Protein AF-A0A5N9H5L7-F1 (afdb_monomer_lite)

Radius of gyration: 17.36 Å; chains: 1; bounding box: 37×31×48 Å

Structure (mmCIF, N/CA/C/O backbone):
data_AF-A0A5N9H5L7-F1
#
_entry.id   AF-A0A5N9H5L7-F1
#
loop_
_atom_site.group_PDB
_atom_site.id
_atom_site.type_symbol
_atom_site.label_atom_id
_atom_site.label_alt_id
_atom_site.label_comp_id
_atom_site.label_asym_id
_atom_site.label_entity_id
_atom_site.label_seq_id
_atom_site.pdbx_PDB_ins_code
_atom_site.Cartn_x
_atom_site.Cartn_y
_atom_site.Cartn_z
_atom_site.occupancy
_atom_site.B_iso_or_equiv
_atom_site.auth_seq_id
_atom_site.auth_comp_id
_atom_site.auth_asym_id
_atom_site.auth_atom_id
_atom_site.pdbx_PDB_model_num
ATOM 1 N N . MET A 1 1 ? -10.518 20.372 29.450 1.00 62.09 1 MET A N 1
ATOM 2 C CA . MET A 1 1 ? -9.332 19.900 28.696 1.00 62.09 1 MET A CA 1
ATOM 3 C C . MET A 1 1 ? -9.113 18.381 28.772 1.00 62.09 1 MET A C 1
ATOM 5 O O . MET A 1 1 ? -8.501 17.840 27.867 1.00 62.09 1 MET A O 1
ATOM 9 N N . THR A 1 2 ? -9.631 17.652 29.771 1.00 62.22 2 THR A N 1
ATOM 10 C CA . THR A 1 2 ? -9.584 16.168 29.820 1.00 62.22 2 THR A CA 1
ATOM 11 C C . THR A 1 2 ? -10.637 15.484 28.934 1.00 62.22 2 THR A C 1
ATOM 13 O O . THR A 1 2 ? -10.376 14.418 28.382 1.00 62.22 2 THR A O 1
ATOM 16 N N . SER A 1 3 ? -11.798 16.121 28.738 1.00 71.31 3 SER A N 1
ATOM 17 C CA . SER A 1 3 ? -12.898 15.597 27.910 1.00 71.31 3 SER A CA 1
ATOM 18 C C . SER A 1 3 ? -12.521 15.408 26.437 1.00 71.31 3 SER A C 1
ATOM 20 O O . SER A 1 3 ? -12.927 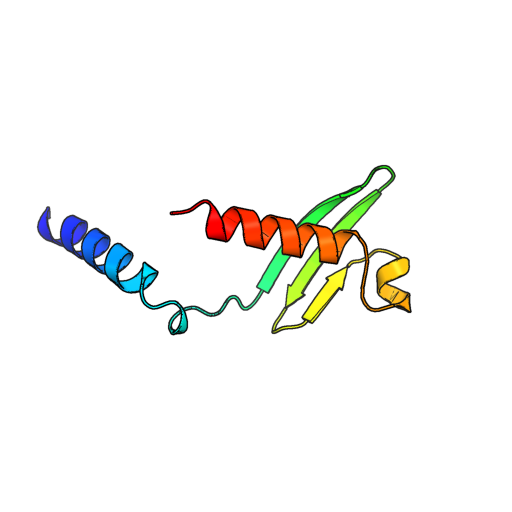14.424 25.825 1.00 71.31 3 SER A O 1
ATOM 22 N N . ASP A 1 4 ? -11.724 16.314 25.861 1.00 80.81 4 ASP A N 1
ATOM 23 C CA . ASP A 1 4 ? -11.360 16.248 24.439 1.00 80.81 4 ASP A CA 1
ATOM 24 C C . ASP A 1 4 ? -10.435 15.066 24.139 1.00 80.81 4 ASP A C 1
ATOM 26 O O . ASP A 1 4 ? -10.575 14.395 23.118 1.00 80.81 4 ASP A O 1
ATOM 30 N N . ALA A 1 5 ? -9.506 14.762 25.050 1.00 88.31 5 ALA A N 1
ATOM 31 C CA . ALA A 1 5 ? -8.617 13.616 24.907 1.00 88.31 5 ALA A CA 1
ATOM 32 C C . ALA A 1 5 ? -9.393 12.292 24.972 1.00 88.31 5 ALA A C 1
ATOM 34 O O . ALA A 1 5 ? -9.201 11.444 24.102 1.00 88.31 5 ALA A O 1
ATOM 35 N N . ILE A 1 6 ? -10.307 12.156 25.940 1.00 89.44 6 ILE A N 1
ATOM 36 C CA . ILE A 1 6 ? -11.179 10.979 26.082 1.00 89.44 6 ILE A CA 1
ATOM 37 C C . ILE A 1 6 ? -12.056 10.812 24.836 1.00 89.44 6 ILE A C 1
ATOM 39 O O . ILE A 1 6 ? -12.106 9.725 24.262 1.00 89.44 6 ILE A O 1
ATOM 43 N N . GLY A 1 7 ? -12.668 11.898 24.356 1.00 93.81 7 GLY A N 1
ATOM 44 C CA . GLY A 1 7 ? -13.499 11.869 23.154 1.00 93.81 7 GLY A CA 1
ATOM 45 C C . GLY A 1 7 ? -12.736 11.438 21.896 1.00 93.81 7 GLY A C 1
ATOM 46 O O . GLY A 1 7 ? -13.285 10.714 21.068 1.00 93.81 7 GLY A O 1
ATOM 47 N N . ARG A 1 8 ? -11.459 11.824 21.746 1.00 94.31 8 ARG A N 1
ATOM 48 C CA . ARG A 1 8 ? -10.612 11.346 20.633 1.00 94.31 8 ARG A CA 1
ATOM 49 C C . ARG A 1 8 ? -10.318 9.851 20.731 1.00 94.31 8 ARG A C 1
ATOM 51 O O . ARG A 1 8 ? -10.360 9.182 19.706 1.00 94.31 8 ARG A O 1
ATOM 58 N N . VAL A 1 9 ? -10.049 9.332 21.930 1.00 94.31 9 VAL A N 1
ATOM 59 C CA . VAL A 1 9 ? -9.798 7.894 22.139 1.00 94.31 9 VAL A CA 1
ATOM 60 C C . VAL A 1 9 ? -11.053 7.075 21.832 1.00 94.31 9 VAL A C 1
ATOM 62 O O . VAL A 1 9 ? -10.975 6.104 21.088 1.00 94.31 9 VAL A O 1
ATOM 65 N N . GLN A 1 10 ? -12.222 7.499 22.321 1.00 95.19 10 GLN A N 1
ATOM 66 C CA . GLN A 1 10 ? -13.496 6.829 22.028 1.00 95.19 10 GLN A CA 1
ATOM 67 C C . GLN A 1 10 ? -13.801 6.808 20.527 1.00 95.19 10 GLN A C 1
ATOM 69 O O . GLN A 1 10 ? -14.174 5.769 19.989 1.00 95.19 10 GLN A O 1
ATOM 74 N N . LYS A 1 11 ? -13.586 7.934 19.834 1.00 95.31 11 LYS A N 1
ATOM 75 C CA . LYS A 1 11 ? -13.738 8.003 18.376 1.00 95.31 11 LYS A CA 1
ATOM 76 C C . LYS A 1 11 ? -12.741 7.105 17.651 1.00 95.31 11 LYS A C 1
ATOM 78 O O . LYS A 1 11 ? -13.130 6.456 16.696 1.00 95.31 11 LYS A O 1
ATOM 83 N N . ALA A 1 12 ? -11.486 7.037 18.094 1.00 94.44 12 ALA A N 1
ATOM 84 C CA . ALA A 1 12 ? -10.495 6.153 17.483 1.00 94.44 12 ALA A CA 1
ATOM 85 C C . ALA A 1 12 ? -10.916 4.675 17.571 1.00 94.44 12 ALA A C 1
ATOM 87 O O . ALA A 1 12 ? -10.867 3.984 16.560 1.00 94.44 12 ALA A O 1
ATOM 88 N N . LEU A 1 13 ? -11.405 4.231 18.737 1.00 92.50 13 LEU A N 1
ATOM 89 C CA . LEU A 1 13 ? -11.932 2.872 18.940 1.00 92.50 13 LEU A CA 1
ATOM 90 C C . LEU A 1 13 ? -13.201 2.597 18.120 1.00 92.50 13 LEU A C 1
ATOM 92 O O . LEU A 1 13 ? -13.382 1.504 17.591 1.00 92.50 13 LEU A O 1
ATOM 96 N N . GLN A 1 14 ? -14.091 3.586 17.999 1.00 94.56 14 GLN A N 1
ATOM 97 C CA . GLN A 1 14 ? -15.249 3.467 17.116 1.00 94.56 14 GLN A CA 1
ATOM 98 C C . GLN A 1 14 ? -14.795 3.293 15.660 1.00 94.56 14 GLN A C 1
ATOM 100 O O . GLN A 1 14 ? -15.221 2.368 14.979 1.00 94.56 14 GLN A O 1
ATOM 105 N N . TYR A 1 15 ? -13.906 4.167 15.186 1.00 94.50 15 TYR A N 1
ATOM 106 C CA . TYR A 1 15 ? -13.520 4.222 13.778 1.00 94.50 15 TYR A CA 1
ATOM 107 C C . TYR A 1 15 ? -12.677 3.014 13.359 1.00 94.50 15 TYR A C 1
ATOM 109 O O . TYR A 1 15 ? -12.724 2.629 12.196 1.00 94.50 15 TYR A O 1
ATOM 117 N N . SER A 1 16 ? -11.948 2.380 14.286 1.00 91.19 16 SER A N 1
ATOM 118 C CA . SER A 1 16 ? -11.243 1.123 14.006 1.00 91.19 16 SER A CA 1
ATOM 119 C C . SER A 1 16 ? -12.191 -0.050 13.734 1.00 91.19 16 SER A C 1
ATOM 121 O O . SER A 1 16 ? -11.776 -1.024 13.118 1.00 91.19 16 SER A O 1
ATOM 123 N N . SER A 1 17 ? -13.459 0.050 14.149 1.00 91.56 17 SER A N 1
ATOM 124 C CA . SER A 1 17 ? -14.501 -0.954 13.887 1.00 91.56 17 SER A CA 1
ATOM 125 C C . SER A 1 17 ? -15.338 -0.654 12.629 1.00 91.56 17 SER A C 1
ATOM 127 O O . SER A 1 17 ? -16.235 -1.427 12.304 1.00 91.56 17 SER A O 1
ATOM 129 N N . GLU A 1 18 ? -15.057 0.451 11.926 1.00 94.62 18 GLU A N 1
ATOM 130 C CA . GLU A 1 18 ? -15.787 0.949 10.744 1.00 94.62 18 GLU A CA 1
ATOM 131 C C . GLU A 1 18 ? -14.837 1.033 9.519 1.00 94.62 18 GLU A C 1
ATOM 133 O O . GLU A 1 18 ? -14.545 2.130 9.020 1.00 94.62 18 GLU A O 1
ATOM 138 N N . PRO A 1 19 ? -14.270 -0.099 9.046 1.00 88.62 19 PRO A N 1
ATOM 139 C CA . PRO A 1 19 ? -13.212 -0.104 8.029 1.00 88.62 19 PRO A CA 1
ATOM 140 C C . PRO A 1 19 ? -13.640 0.513 6.689 1.00 88.62 19 PRO A C 1
ATOM 142 O O . PRO A 1 19 ? -12.806 1.068 5.975 1.00 88.62 19 PRO A O 1
ATOM 145 N N . GLU A 1 20 ? -14.933 0.494 6.357 1.00 93.19 20 GLU A N 1
ATOM 146 C CA . GLU A 1 20 ? -15.500 1.101 5.148 1.00 93.19 20 GLU A CA 1
ATOM 147 C C . GLU A 1 20 ? -15.314 2.624 5.075 1.00 93.19 20 GLU A C 1
ATOM 149 O O . GLU A 1 20 ? -15.440 3.225 4.007 1.00 93.19 20 GLU A O 1
ATOM 154 N N . ARG A 1 21 ? -14.992 3.267 6.202 1.00 94.00 21 ARG A N 1
ATOM 155 C CA . ARG A 1 21 ? -14.743 4.711 6.267 1.00 94.00 21 ARG A CA 1
ATOM 156 C C . ARG A 1 21 ? -13.344 5.108 5.822 1.00 94.00 21 ARG A C 1
ATOM 158 O O . ARG A 1 21 ? -13.079 6.301 5.656 1.00 94.00 21 ARG A O 1
ATOM 165 N N . VAL A 1 22 ? -12.448 4.142 5.638 1.00 89.50 22 VAL A N 1
ATOM 166 C CA . VAL A 1 22 ? -11.053 4.382 5.279 1.00 89.50 22 VAL A CA 1
ATOM 167 C C . VAL A 1 22 ? -10.755 3.744 3.928 1.00 89.50 22 VAL A C 1
ATOM 169 O O . VAL A 1 22 ? -11.022 2.574 3.693 1.00 89.50 22 VAL A O 1
ATOM 172 N N . SER A 1 23 ? -10.146 4.522 3.033 1.00 87.50 23 SER A N 1
ATOM 173 C CA . SER A 1 23 ? -9.571 4.013 1.787 1.00 87.50 23 SER A CA 1
ATOM 174 C C . SER A 1 23 ? -8.093 4.376 1.719 1.00 87.50 23 SER A C 1
ATOM 176 O O . SER A 1 23 ? -7.708 5.538 1.879 1.00 87.50 23 SER A O 1
ATOM 178 N N . VAL A 1 24 ? -7.249 3.376 1.470 1.00 86.25 24 VAL A N 1
ATOM 179 C CA . VAL A 1 24 ? -5.824 3.595 1.211 1.00 86.25 24 VAL A CA 1
ATOM 180 C C . VAL A 1 24 ? -5.666 3.923 -0.269 1.00 86.25 24 VAL A C 1
ATOM 182 O O . VAL A 1 24 ? -5.821 3.056 -1.123 1.00 86.25 24 VAL A O 1
ATOM 185 N N . LYS A 1 25 ? -5.383 5.191 -0.585 1.00 89.88 25 LYS A N 1
ATOM 186 C CA . LYS A 1 25 ? -5.221 5.643 -1.979 1.00 89.88 25 LYS A CA 1
ATOM 187 C C . LYS A 1 25 ? -3.865 5.275 -2.563 1.00 89.88 25 LYS A C 1
ATOM 189 O O . LYS A 1 25 ? -3.777 4.853 -3.715 1.00 89.88 25 LYS A O 1
ATOM 194 N N . THR A 1 26 ? -2.811 5.455 -1.775 1.00 92.56 26 THR A N 1
ATOM 195 C CA . THR A 1 26 ? -1.440 5.233 -2.224 1.00 92.56 26 THR A CA 1
ATOM 196 C C . THR A 1 26 ? -0.590 4.690 -1.087 1.00 92.56 26 THR A C 1
ATOM 198 O O . THR A 1 26 ? -0.716 5.134 0.052 1.00 92.56 26 THR A O 1
ATOM 201 N N . PHE A 1 27 ? 0.282 3.746 -1.415 1.00 91.94 27 PHE A N 1
ATOM 202 C CA . PHE A 1 27 ? 1.317 3.217 -0.537 1.00 91.94 27 PHE A CA 1
ATOM 203 C C . PHE A 1 27 ? 2.608 3.069 -1.343 1.00 91.94 27 PHE A C 1
ATOM 205 O O . PHE A 1 27 ? 2.561 2.688 -2.510 1.00 91.94 27 PHE A O 1
ATOM 212 N N . SER A 1 28 ? 3.752 3.356 -0.730 1.00 95.19 28 SER A N 1
ATOM 213 C CA . SER A 1 28 ? 5.070 3.181 -1.339 1.00 95.19 28 SER A CA 1
ATOM 214 C C . SER A 1 28 ? 6.005 2.486 -0.361 1.00 95.19 28 SER A C 1
ATOM 216 O O . SER A 1 28 ? 6.070 2.871 0.807 1.00 95.19 28 SER A O 1
ATOM 218 N N . ALA A 1 29 ? 6.763 1.512 -0.848 1.00 95.62 29 ALA A N 1
ATOM 219 C CA . ALA A 1 29 ? 7.791 0.823 -0.089 1.00 95.62 29 ALA A CA 1
ATOM 220 C C . ALA A 1 29 ? 9.090 0.726 -0.883 1.00 95.62 29 ALA A C 1
ATOM 222 O O . ALA A 1 29 ? 9.095 0.436 -2.082 1.00 95.62 29 ALA A O 1
ATOM 223 N N . THR A 1 30 ? 10.192 0.892 -0.161 1.00 97.31 30 THR A N 1
ATOM 224 C CA . THR A 1 30 ? 11.524 0.505 -0.610 1.00 97.31 30 THR A CA 1
ATOM 225 C C . THR A 1 30 ? 11.757 -0.939 -0.187 1.00 97.31 30 THR A C 1
ATOM 227 O O . THR A 1 30 ? 11.738 -1.254 1.000 1.00 97.31 30 THR A O 1
ATOM 230 N N . PHE A 1 31 ? 11.946 -1.823 -1.157 1.00 96.19 31 PHE A N 1
ATOM 231 C CA . PHE A 1 31 ? 12.195 -3.241 -0.949 1.00 96.19 31 PHE A CA 1
ATOM 232 C C . PHE A 1 31 ? 13.666 -3.545 -1.229 1.00 96.19 31 PHE A C 1
ATOM 234 O O . PHE A 1 31 ? 14.125 -3.435 -2.367 1.00 96.19 31 PHE A O 1
ATOM 241 N N . GLU A 1 32 ? 14.404 -3.962 -0.207 1.00 96.81 32 GLU A N 1
ATOM 242 C CA . GLU A 1 32 ? 15.790 -4.404 -0.353 1.00 96.81 32 GLU A CA 1
ATOM 243 C C . GLU A 1 32 ? 15.821 -5.877 -0.771 1.00 96.81 32 GLU A C 1
ATOM 245 O O . GLU A 1 32 ? 15.606 -6.785 0.030 1.00 96.81 32 GLU A O 1
ATOM 250 N N . GLY A 1 33 ? 16.039 -6.117 -2.063 1.00 91.81 33 GLY A N 1
ATOM 251 C CA . GLY A 1 33 ? 16.289 -7.453 -2.585 1.00 91.81 33 GLY A CA 1
ATOM 252 C C . GLY A 1 33 ? 17.765 -7.832 -2.465 1.00 91.81 33 GLY A C 1
ATOM 253 O O . GLY A 1 33 ? 18.634 -6.986 -2.282 1.00 91.81 33 GLY A O 1
ATOM 254 N N . ASN A 1 34 ? 18.071 -9.113 -2.680 1.00 91.94 34 ASN A N 1
ATOM 255 C CA . ASN A 1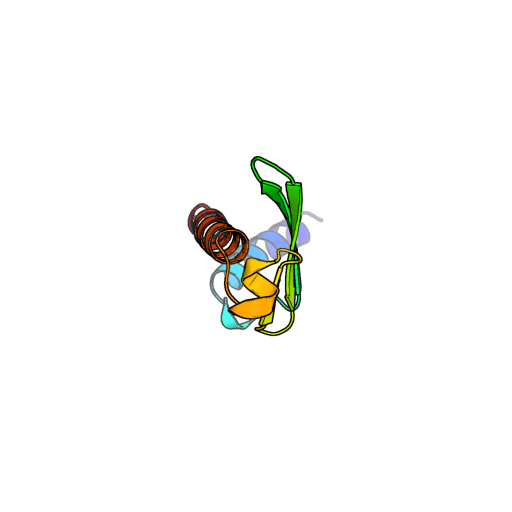 34 ? 19.438 -9.646 -2.561 1.00 91.94 34 ASN A CA 1
ATOM 256 C C . ASN A 1 34 ? 20.481 -8.948 -3.454 1.00 91.94 34 ASN A C 1
ATOM 258 O O . ASN A 1 34 ? 21.678 -9.035 -3.191 1.00 91.94 34 ASN A O 1
ATOM 262 N N . HIS A 1 35 ? 20.047 -8.316 -4.546 1.00 89.56 35 HIS A N 1
ATOM 263 C CA . HIS A 1 35 ? 20.940 -7.751 -5.561 1.00 89.56 35 HIS A CA 1
ATOM 264 C C . HIS A 1 35 ? 20.629 -6.298 -5.914 1.00 89.56 35 HIS A C 1
ATOM 266 O O . HIS A 1 35 ? 21.383 -5.674 -6.659 1.00 89.56 35 HIS A O 1
ATOM 272 N N . SER A 1 36 ? 19.489 -5.766 -5.478 1.00 94.31 36 SER A N 1
ATOM 273 C CA . SER A 1 36 ? 18.996 -4.457 -5.899 1.00 94.31 36 SER A CA 1
ATOM 274 C C . SER A 1 36 ? 17.906 -3.969 -4.960 1.00 94.31 36 SER A C 1
ATOM 276 O O . SER A 1 36 ? 17.194 -4.760 -4.344 1.00 94.31 36 SER A O 1
ATOM 278 N N . ILE A 1 37 ? 17.757 -2.651 -4.910 1.00 97.12 37 ILE A N 1
ATOM 279 C CA . ILE A 1 37 ? 16.651 -1.992 -4.230 1.00 97.12 37 ILE A CA 1
ATOM 280 C C . ILE A 1 37 ? 15.524 -1.778 -5.237 1.00 97.12 37 ILE A C 1
ATOM 282 O O . ILE A 1 37 ? 15.748 -1.316 -6.359 1.00 97.12 37 ILE A O 1
ATOM 286 N N . HIS A 1 38 ? 14.308 -2.110 -4.825 1.00 97.06 38 HIS A N 1
ATOM 287 C CA . HIS A 1 38 ? 13.112 -1.993 -5.635 1.00 97.06 38 HIS A CA 1
ATOM 288 C C . HIS A 1 38 ? 12.123 -1.031 -5.006 1.00 97.06 38 HIS A C 1
ATOM 290 O O . HIS A 1 38 ? 11.868 -1.078 -3.809 1.00 97.06 38 HIS A O 1
ATOM 296 N N . GLU A 1 39 ? 11.529 -0.184 -5.831 1.00 97.81 39 GLU A N 1
ATOM 297 C CA . GLU A 1 39 ? 10.394 0.625 -5.418 1.00 97.81 39 GLU A CA 1
ATOM 298 C C . GLU A 1 39 ? 9.113 -0.142 -5.743 1.00 97.81 39 GLU A C 1
ATOM 300 O O . GLU A 1 39 ? 8.933 -0.617 -6.872 1.00 97.81 39 GLU A O 1
ATOM 305 N N . VAL A 1 40 ? 8.255 -0.303 -4.737 1.00 97.62 40 VAL A N 1
ATOM 306 C CA . VAL A 1 40 ? 6.933 -0.918 -4.850 1.00 97.62 40 VAL A CA 1
ATOM 307 C C . VAL A 1 40 ? 5.892 0.135 -4.506 1.00 97.62 40 VAL A C 1
ATOM 309 O O . VAL A 1 40 ? 5.932 0.706 -3.420 1.00 97.62 40 VAL A O 1
ATOM 312 N N . ILE A 1 41 ? 4.948 0.373 -5.412 1.00 97.12 41 ILE A N 1
ATOM 313 C CA . ILE A 1 41 ? 3.891 1.370 -5.233 1.00 97.12 41 ILE A CA 1
ATOM 314 C C . ILE A 1 41 ? 2.543 0.689 -5.415 1.00 97.12 41 ILE A C 1
ATOM 316 O O . ILE A 1 41 ? 2.335 -0.024 -6.393 1.00 97.12 41 ILE A O 1
ATOM 320 N N . TYR A 1 42 ? 1.617 0.947 -4.505 1.00 95.19 42 TYR A N 1
ATOM 321 C CA . TYR A 1 42 ? 0.193 0.733 -4.711 1.00 95.19 42 TYR A CA 1
ATOM 322 C C . TYR A 1 42 ? -0.459 2.089 -4.950 1.00 95.19 42 TYR A C 1
ATOM 324 O O . TYR A 1 42 ? -0.251 3.009 -4.163 1.00 95.19 42 TYR A O 1
ATOM 332 N N . ASN A 1 43 ? -1.220 2.236 -6.027 1.00 94.62 43 ASN A N 1
ATOM 333 C CA . ASN A 1 43 ? -1.906 3.474 -6.370 1.00 94.62 43 ASN A CA 1
ATOM 334 C C . ASN A 1 43 ? -3.282 3.158 -6.957 1.00 94.62 43 ASN A C 1
ATOM 336 O O . ASN A 1 43 ? -3.349 2.545 -8.019 1.00 94.62 43 ASN A O 1
ATOM 340 N N . HIS A 1 44 ? -4.349 3.577 -6.267 1.00 87.44 44 HIS A N 1
ATOM 341 C CA . HIS A 1 44 ? -5.750 3.362 -6.656 1.00 87.44 44 HIS A CA 1
ATOM 342 C C . HIS A 1 44 ? -5.986 1.955 -7.241 1.00 87.44 44 HIS A C 1
ATOM 344 O O . HIS A 1 44 ? -6.302 1.823 -8.415 1.00 87.44 44 HIS A O 1
ATOM 350 N N . GLU A 1 45 ? -5.783 0.910 -6.429 1.00 86.44 45 GLU A N 1
ATOM 351 C CA . GLU A 1 45 ? -5.992 -0.512 -6.791 1.00 86.44 45 GLU A CA 1
ATOM 352 C C . GLU A 1 45 ? -4.918 -1.155 -7.679 1.00 86.44 45 GLU A C 1
ATOM 354 O O . GLU A 1 45 ? -4.911 -2.374 -7.865 1.00 86.44 45 GLU A O 1
ATOM 359 N N . HIS A 1 46 ? -3.939 -0.385 -8.153 1.00 92.56 46 HIS A N 1
ATOM 360 C CA . HIS A 1 46 ? -2.866 -0.906 -8.990 1.00 92.56 46 HIS A CA 1
ATOM 361 C C . HIS A 1 46 ? -1.546 -1.001 -8.240 1.00 92.56 46 HIS A C 1
ATOM 363 O O . HIS A 1 46 ? -1.022 -0.014 -7.727 1.00 92.56 46 HIS A O 1
ATOM 369 N N . TRP A 1 47 ? -0.966 -2.197 -8.243 1.00 95.81 47 TRP A N 1
ATOM 370 C CA . TRP A 1 47 ? 0.421 -2.393 -7.848 1.00 95.81 47 TRP A CA 1
ATOM 371 C C . TRP A 1 47 ? 1.354 -2.001 -8.985 1.00 95.81 47 TRP A C 1
ATOM 373 O O . TRP A 1 47 ? 1.014 -2.135 -10.154 1.00 95.81 47 TRP A O 1
ATOM 383 N N . THR A 1 48 ? 2.551 -1.549 -8.646 1.00 97.19 48 THR A N 1
ATOM 384 C CA . THR A 1 48 ? 3.675 -1.420 -9.564 1.00 97.19 48 THR A CA 1
ATOM 385 C C . THR A 1 48 ? 4.963 -1.744 -8.824 1.00 97.19 48 THR A C 1
ATOM 387 O O . THR A 1 48 ? 5.083 -1.529 -7.618 1.00 97.19 48 THR A O 1
ATOM 390 N N . CYS A 1 49 ? 5.931 -2.290 -9.549 1.00 97.50 49 CYS A N 1
ATOM 391 C CA . CYS A 1 49 ? 7.287 -2.466 -9.059 1.00 97.50 49 CYS A CA 1
ATOM 392 C C . CYS A 1 49 ? 8.265 -2.159 -10.190 1.00 97.50 49 CYS A C 1
ATOM 394 O O . CYS A 1 49 ? 8.029 -2.546 -11.335 1.00 97.50 49 CYS A O 1
ATOM 396 N N . ASN A 1 50 ? 9.380 -1.504 -9.870 1.00 96.81 50 ASN A N 1
ATOM 397 C CA . ASN A 1 50 ? 10.405 -1.143 -10.854 1.00 96.81 50 ASN A CA 1
ATOM 398 C C . ASN A 1 50 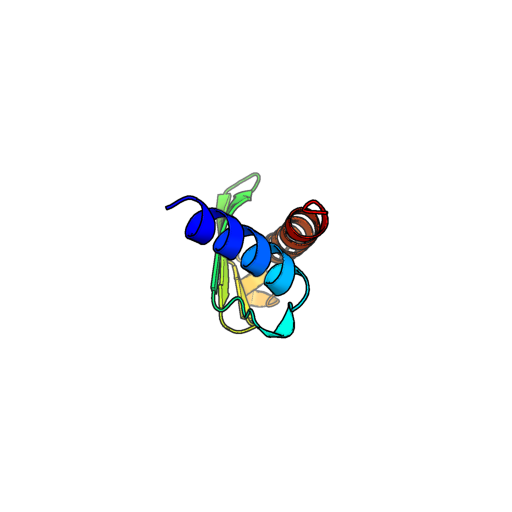? 11.264 -2.333 -11.348 1.00 96.81 50 ASN A C 1
ATOM 400 O O . ASN A 1 50 ? 12.179 -2.150 -12.150 1.00 96.81 50 ASN A O 1
ATOM 404 N N . CYS A 1 51 ? 11.009 -3.559 -10.878 1.00 96.12 51 CYS A N 1
ATOM 405 C CA . CYS A 1 51 ? 11.778 -4.734 -11.281 1.00 96.12 51 CYS A CA 1
ATOM 406 C C . CYS A 1 51 ? 11.376 -5.261 -12.672 1.00 96.12 51 CYS A C 1
ATOM 408 O O . CYS A 1 51 ? 10.227 -5.162 -13.108 1.00 96.12 51 CYS A O 1
ATOM 410 N N . ARG A 1 52 ? 12.315 -5.932 -13.350 1.00 94.62 52 ARG A N 1
ATOM 411 C CA . ARG A 1 52 ? 12.112 -6.465 -14.708 1.00 94.62 52 ARG A CA 1
ATOM 412 C C . ARG A 1 52 ? 10.962 -7.474 -14.813 1.00 94.62 52 ARG A C 1
ATOM 414 O O . ARG A 1 52 ? 10.265 -7.481 -15.823 1.00 94.62 52 ARG A O 1
ATOM 421 N N . ALA A 1 53 ? 10.770 -8.316 -13.795 1.00 93.81 53 ALA A N 1
ATOM 422 C CA . ALA A 1 53 ? 9.701 -9.318 -13.783 1.00 93.81 53 ALA A CA 1
ATOM 423 C C . ALA A 1 53 ? 8.308 -8.669 -13.786 1.00 93.81 53 ALA A C 1
ATOM 425 O O . ALA A 1 53 ? 7.416 -9.111 -14.508 1.00 93.81 53 ALA A O 1
ATOM 426 N N . TYR A 1 54 ? 8.145 -7.570 -13.044 1.00 96.56 54 TYR A N 1
ATOM 427 C CA . TYR A 1 54 ? 6.882 -6.844 -12.992 1.00 96.56 54 TYR A CA 1
ATOM 428 C C . TYR A 1 54 ? 6.539 -6.217 -14.348 1.00 96.56 54 TYR A C 1
ATOM 430 O O . TYR A 1 54 ? 5.394 -6.282 -14.793 1.00 96.56 54 TYR A O 1
ATOM 438 N N . SER A 1 55 ? 7.530 -5.661 -15.051 1.00 93.31 55 SER A N 1
ATOM 439 C CA . SER A 1 55 ? 7.316 -5.060 -16.371 1.00 93.31 55 SER A CA 1
ATOM 440 C C . SER A 1 55 ? 6.681 -6.030 -17.372 1.00 93.31 55 SER A C 1
ATOM 442 O O . SER A 1 55 ? 5.823 -5.595 -18.144 1.00 93.31 55 SER A O 1
ATOM 444 N N . SER A 1 56 ? 7.047 -7.319 -17.326 1.00 92.88 56 SER A N 1
ATOM 445 C CA . SER A 1 56 ? 6.521 -8.351 -18.227 1.00 92.88 56 SER A CA 1
ATOM 446 C C . SER A 1 56 ? 5.237 -9.020 -17.734 1.00 92.88 56 SER A C 1
ATOM 448 O O . SER A 1 56 ? 4.350 -9.261 -18.545 1.00 92.88 56 SER A O 1
ATOM 450 N N . GLN A 1 57 ? 5.122 -9.314 -16.437 1.00 93.75 57 GLN A N 1
ATOM 451 C CA . GLN A 1 57 ? 4.034 -10.149 -15.903 1.00 93.75 57 GLN A CA 1
ATOM 452 C C . GLN A 1 57 ? 2.975 -9.365 -15.117 1.00 93.75 57 GLN A C 1
ATOM 454 O O . GLN A 1 57 ? 1.939 -9.923 -14.775 1.00 93.75 57 GLN A O 1
ATOM 459 N N . LYS A 1 58 ? 3.226 -8.085 -14.805 1.00 94.75 58 LYS A N 1
ATOM 460 C CA . LYS A 1 58 ? 2.411 -7.256 -13.889 1.00 94.75 58 LYS A CA 1
ATOM 461 C C . LYS A 1 58 ? 2.257 -7.851 -12.484 1.00 94.75 58 LYS A C 1
ATOM 463 O O . LYS A 1 58 ? 1.363 -7.478 -11.730 1.00 94.75 58 LYS A O 1
ATOM 468 N N . VAL A 1 59 ? 3.185 -8.734 -12.122 1.00 95.25 59 VAL A N 1
ATOM 469 C CA . VAL A 1 59 ? 3.351 -9.339 -10.802 1.00 95.25 59 VAL A CA 1
ATOM 470 C C . VAL A 1 59 ? 4.829 -9.681 -10.605 1.00 95.25 59 VAL A C 1
ATOM 472 O O . VAL A 1 59 ? 5.544 -9.978 -11.565 1.00 95.25 59 VAL A O 1
ATOM 475 N N . CYS A 1 60 ? 5.318 -9.601 -9.371 1.00 96.75 60 CYS A N 1
ATOM 476 C CA . CYS A 1 60 ? 6.654 -10.061 -9.006 1.00 96.75 60 CYS A CA 1
ATOM 477 C C . CYS A 1 60 ? 6.708 -10.473 -7.530 1.00 96.75 60 CYS A C 1
ATOM 479 O O . CYS A 1 60 ? 5.801 -10.169 -6.754 1.00 96.75 60 CYS A O 1
ATOM 481 N N . SER A 1 61 ? 7.809 -11.110 -7.123 1.00 96.56 61 SER A N 1
ATOM 482 C CA . SER A 1 61 ? 8.055 -11.468 -5.721 1.00 96.56 61 SER A CA 1
ATOM 483 C C . SER A 1 61 ? 7.959 -10.269 -4.776 1.00 96.56 61 SER A C 1
ATOM 485 O O . SER A 1 61 ? 7.486 -10.430 -3.660 1.00 96.56 61 SER A O 1
ATOM 487 N N . HIS A 1 62 ? 8.347 -9.066 -5.213 1.00 97.12 62 HIS A N 1
ATOM 488 C CA . HIS A 1 62 ? 8.288 -7.862 -4.380 1.00 97.12 62 HIS A CA 1
ATOM 489 C C . HIS A 1 62 ? 6.852 -7.416 -4.101 1.00 97.12 62 HIS A C 1
ATOM 491 O O . HIS A 1 62 ? 6.513 -7.195 -2.944 1.00 97.12 62 HIS A O 1
ATOM 497 N N . THR A 1 63 ? 5.988 -7.319 -5.122 1.00 96.81 63 THR A N 1
ATOM 498 C CA . THR A 1 63 ? 4.576 -6.957 -4.899 1.00 96.81 63 THR A CA 1
ATOM 499 C C . THR A 1 63 ? 3.882 -8.012 -4.046 1.00 96.81 63 THR A C 1
ATOM 501 O O . THR A 1 63 ? 3.190 -7.660 -3.099 1.00 96.81 63 THR A O 1
ATOM 504 N N . MET A 1 64 ? 4.147 -9.297 -4.313 1.00 96.38 64 MET A N 1
ATOM 505 C CA . MET A 1 64 ? 3.596 -10.405 -3.527 1.00 96.38 64 MET A CA 1
ATOM 506 C C . MET A 1 64 ? 4.048 -10.353 -2.062 1.00 96.38 64 MET A C 1
ATOM 508 O O . MET A 1 64 ? 3.232 -10.502 -1.155 1.00 96.38 64 MET A O 1
ATOM 512 N N . ALA A 1 65 ? 5.339 -10.118 -1.820 1.00 96.69 65 ALA A N 1
ATOM 513 C CA . ALA A 1 65 ? 5.886 -10.026 -0.472 1.00 96.69 65 ALA A CA 1
ATOM 514 C C . ALA A 1 65 ? 5.335 -8.809 0.278 1.00 96.69 65 ALA A C 1
ATOM 516 O O . ALA A 1 65 ? 4.928 -8.943 1.427 1.00 96.69 65 ALA A O 1
ATOM 517 N N . VAL A 1 66 ? 5.268 -7.639 -0.366 1.00 95.44 66 VAL A N 1
ATOM 518 C CA . VAL A 1 66 ? 4.712 -6.422 0.245 1.00 95.44 66 VAL A CA 1
ATOM 519 C C . VAL A 1 66 ? 3.243 -6.613 0.614 1.00 95.44 66 VAL A C 1
ATOM 521 O O . VAL A 1 66 ? 2.865 -6.254 1.724 1.00 95.44 66 VAL A O 1
ATOM 524 N N . GLN A 1 67 ? 2.430 -7.225 -0.252 1.00 93.38 67 GLN A N 1
ATOM 525 C CA . GLN A 1 67 ? 1.038 -7.557 0.073 1.00 93.38 67 GLN A CA 1
ATOM 526 C C . GLN A 1 67 ? 0.952 -8.457 1.315 1.00 93.38 67 GLN A C 1
ATOM 528 O O . GLN A 1 67 ? 0.243 -8.127 2.260 1.00 93.38 67 GLN A O 1
ATOM 533 N N . ALA A 1 68 ? 1.741 -9.535 1.363 1.00 94.19 68 ALA A N 1
ATOM 534 C CA . ALA A 1 68 ? 1.758 -10.449 2.507 1.00 94.19 68 ALA A CA 1
ATOM 535 C C . ALA A 1 68 ? 2.276 -9.798 3.806 1.00 94.19 68 ALA A C 1
ATOM 537 O O . ALA A 1 68 ? 1.834 -10.158 4.897 1.00 94.19 68 ALA A O 1
ATOM 538 N N . ILE A 1 69 ? 3.222 -8.858 3.717 1.00 93.50 69 ILE A N 1
ATOM 539 C CA . ILE A 1 69 ? 3.722 -8.092 4.869 1.00 93.50 69 ILE A CA 1
ATOM 540 C C . ILE A 1 69 ? 2.649 -7.125 5.371 1.00 93.50 69 ILE A C 1
ATOM 542 O O . ILE A 1 69 ? 2.414 -7.058 6.574 1.00 93.50 69 ILE A O 1
ATOM 546 N N . LEU A 1 70 ? 1.978 -6.398 4.474 1.00 90.56 70 LEU A N 1
ATOM 547 C CA . LEU A 1 70 ? 0.894 -5.489 4.849 1.00 90.56 70 LEU A CA 1
ATOM 548 C C . LEU A 1 70 ? -0.258 -6.241 5.512 1.00 90.56 70 LEU A C 1
ATOM 550 O O . LEU A 1 70 ? -0.733 -5.801 6.553 1.00 90.56 70 LEU A O 1
ATOM 554 N N . ASP A 1 71 ? -0.640 -7.403 4.982 1.00 89.12 71 ASP A N 1
ATOM 555 C CA . ASP A 1 71 ? -1.650 -8.258 5.608 1.00 89.12 71 ASP A CA 1
ATOM 556 C C . ASP A 1 71 ? -1.257 -8.659 7.038 1.00 89.12 71 ASP A C 1
ATOM 558 O O . ASP A 1 71 ? -2.108 -8.680 7.923 1.00 89.12 71 ASP A O 1
ATOM 562 N N . GLN A 1 72 ? 0.023 -8.946 7.294 1.00 90.12 72 GLN A N 1
ATOM 563 C CA . GLN A 1 72 ? 0.512 -9.249 8.643 1.00 90.12 72 GLN A CA 1
ATOM 564 C C . GLN A 1 72 ? 0.501 -8.020 9.554 1.00 90.12 72 GLN A C 1
ATOM 566 O O . GLN A 1 72 ? 0.012 -8.111 10.675 1.00 90.12 72 GLN A O 1
ATOM 571 N N . ILE A 1 73 ? 1.002 -6.872 9.085 1.00 86.50 73 ILE A N 1
ATOM 572 C CA . ILE A 1 73 ? 1.042 -5.625 9.867 1.00 86.50 73 ILE A CA 1
ATOM 573 C C . ILE A 1 73 ? -0.372 -5.185 10.256 1.00 86.50 73 ILE A C 1
ATOM 575 O O . ILE A 1 73 ? -0.596 -4.777 11.392 1.00 86.50 73 ILE A O 1
ATOM 579 N N . LEU A 1 74 ? -1.327 -5.286 9.329 1.00 80.88 74 LEU A N 1
ATOM 580 C CA . LEU A 1 74 ? -2.709 -4.871 9.557 1.00 80.88 74 LEU A CA 1
ATOM 581 C C . LEU A 1 74 ? -3.485 -5.848 10.450 1.00 80.88 74 LEU A C 1
ATOM 583 O O . LEU A 1 74 ? -4.401 -5.417 11.137 1.00 80.88 74 LEU A O 1
ATOM 587 N N . ARG A 1 75 ? -3.121 -7.138 10.472 1.00 74.44 75 ARG A N 1
ATOM 588 C CA . ARG A 1 75 ? -3.733 -8.149 11.359 1.00 74.44 75 ARG A CA 1
ATOM 589 C C . ARG A 1 75 ? -3.084 -8.230 12.739 1.00 74.44 75 ARG A C 1
ATOM 591 O O . ARG A 1 75 ? -3.715 -8.690 13.675 1.00 74.44 75 ARG A O 1
ATOM 598 N N . ALA A 1 76 ? -1.825 -7.823 12.876 1.00 59.69 76 ALA A N 1
ATOM 599 C CA . ALA A 1 76 ? -1.109 -7.842 14.152 1.00 59.69 76 ALA A CA 1
ATOM 600 C C . ALA A 1 76 ? -1.498 -6.683 15.094 1.00 59.69 76 ALA A C 1
ATOM 602 O O 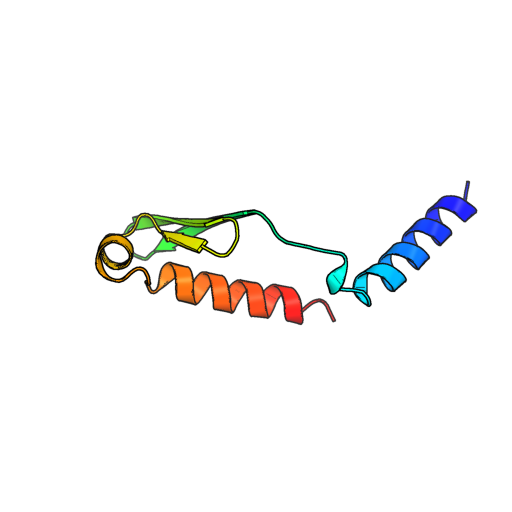. ALA A 1 76 ? -0.945 -6.585 16.185 1.00 59.69 76 ALA A O 1
ATOM 603 N N . ALA A 1 77 ? -2.399 -5.793 14.667 1.00 55.41 77 ALA A N 1
ATOM 604 C CA . ALA A 1 77 ? -2.857 -4.638 15.437 1.00 55.41 77 ALA A CA 1
ATOM 605 C C . ALA A 1 77 ? -4.060 -4.932 16.364 1.00 55.41 77 ALA A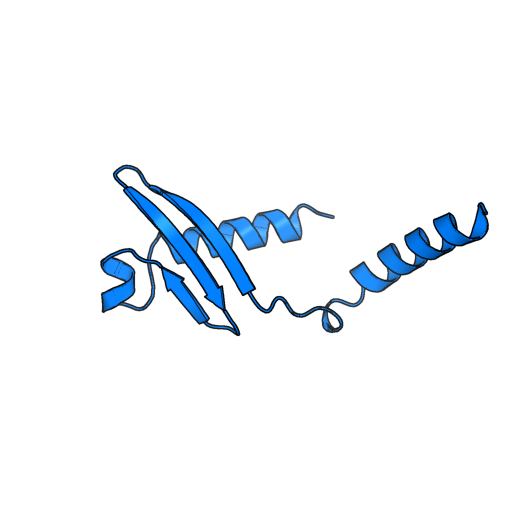 C 1
ATOM 607 O O . ALA A 1 77 ? -4.601 -3.985 16.937 1.00 55.41 77 ALA A O 1
ATOM 608 N N . ASP A 1 78 ? -4.444 -6.205 16.509 1.00 46.12 78 ASP A N 1
ATOM 609 C CA . ASP A 1 78 ? -5.499 -6.684 17.417 1.00 46.12 78 ASP A CA 1
ATOM 610 C C . ASP A 1 78 ? -4.961 -7.021 18.822 1.00 46.12 78 ASP A C 1
ATOM 612 O O . ASP A 1 78 ? -3.973 -7.790 18.925 1.00 46.12 78 ASP A O 1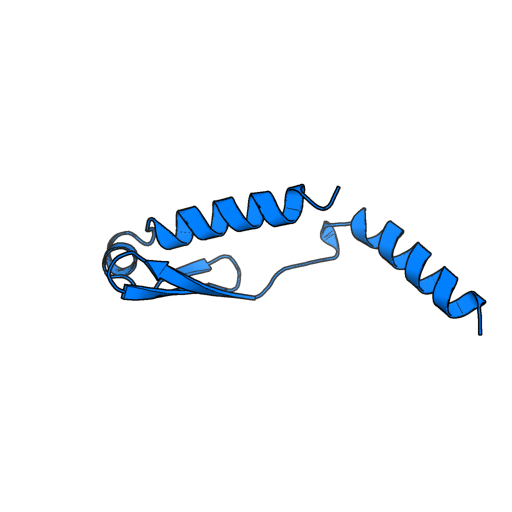
#

Sequence (78 aa):
MTSDAIGRVQKALQYSSEPERVSVKTFSATFEGNHSIHEVIYNHEHWTCNCRAYSSQKVCSHTMAVQAILDQILRAAD

pLDDT: mean 90.43, std 10.07, range [46.12, 97.81]

Secondary structure (DSSP, 8-state):
-HHHHHHHHHHHHHHHT-GGG----EEEEEEE-SS-EEEEEEETTEEEESSHHHHHHS--HHHHHHHHHHHHHHHTT-

Foldseek 3Di:
DVVVVVVVVVVVVVVLVVCVVDDDAKDWDFDDDPPDIKIWMDHRNAIDIPDPVCVPPVDDPVNVVVVVVVVCVSVVPD